Protein AF-A0A151S142-F1 (afdb_monomer)

Solvent-accessible surface area (backbone atoms only — not comparable to full-atom values): 4469 Å² total; per-residue (Å²): 138,80,85,79,80,78,70,80,80,50,68,72,67,74,70,62,50,71,67,59,51,51,52,52,50,52,55,55,60,68,46,47,61,62,53,47,55,54,49,49,54,52,48,53,53,50,53,52,52,50,50,52,52,45,69,74,68,58,72,88,79,88,83,59,96,85,67,88,129

Organism: Cajanus cajan (NCBI:txid3821)

Mean predicted aligned error: 9.85 Å

Secondary structure (DSSP, 8-state):
------PPPPHHHHT--HHHHHHHHHHHHHTHHHHHHHHHHHHHHHHHHHHHHHHHH-PPPP--TT---

Structure (mmCIF, N/CA/C/O backbone):
data_AF-A0A151S142-F1
#
_entry.id   AF-A0A151S142-F1
#
loop_
_atom_site.group_PDB
_atom_site.id
_atom_site.type_symbol
_atom_site.label_atom_id
_atom_site.label_alt_id
_atom_site.label_comp_id
_atom_site.label_asym_id
_atom_site.label_entity_id
_atom_site.label_seq_id
_atom_site.pdbx_PDB_ins_code
_atom_site.Cartn_x
_atom_site.Cartn_y
_atom_site.Cartn_z
_atom_site.occupancy
_atom_site.B_iso_or_equiv
_atom_site.auth_seq_id
_atom_site.auth_comp_id
_atom_site.auth_asym_id
_atom_site.auth_atom_id
_atom_site.pdbx_PDB_model_num
ATOM 1 N N . MET A 1 1 ? -38.231 -28.500 27.322 1.00 61.84 1 MET A N 1
ATOM 2 C CA . MET A 1 1 ? -37.552 -27.230 26.992 1.00 61.84 1 MET A CA 1
ATOM 3 C C . MET A 1 1 ? -36.107 -27.388 27.425 1.00 61.84 1 MET A C 1
ATOM 5 O O . MET A 1 1 ? -35.895 -27.673 28.594 1.00 61.84 1 MET A O 1
ATOM 9 N N . ILE A 1 2 ? -35.151 -27.346 26.496 1.00 60.59 2 ILE A N 1
ATOM 10 C CA . ILE A 1 2 ? -33.724 -27.543 26.798 1.00 60.59 2 ILE A CA 1
ATOM 11 C C . ILE A 1 2 ? -33.074 -26.155 26.812 1.00 60.59 2 ILE A C 1
ATOM 13 O O . ILE A 1 2 ? -33.254 -25.425 25.834 1.00 60.59 2 ILE A O 1
ATOM 17 N N . PRO A 1 3 ? -32.379 -25.754 27.888 1.00 70.38 3 PRO A N 1
ATOM 18 C CA . PRO A 1 3 ? -31.634 -24.507 27.888 1.00 70.38 3 PRO A CA 1
ATOM 19 C C . PRO A 1 3 ? -30.455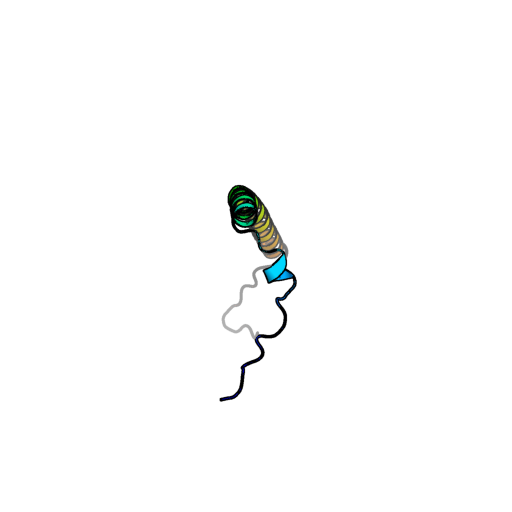 -24.650 26.922 1.00 70.38 3 PRO A C 1
ATOM 21 O O . PRO A 1 3 ? -29.677 -25.596 27.008 1.00 70.38 3 PRO A O 1
ATOM 24 N N . VAL A 1 4 ? -30.350 -23.733 25.964 1.00 74.81 4 VAL A N 1
ATOM 25 C CA . VAL A 1 4 ? -29.154 -23.618 25.129 1.00 74.81 4 VAL A CA 1
ATOM 26 C C . VAL A 1 4 ? -28.077 -22.977 25.991 1.00 74.81 4 VAL A C 1
ATOM 28 O O . VAL A 1 4 ? -28.223 -21.829 26.410 1.00 74.81 4 VAL A O 1
ATOM 31 N N . GLU A 1 5 ? -27.007 -23.717 26.264 1.00 66.56 5 GLU A N 1
ATOM 32 C CA . GLU A 1 5 ? -25.797 -23.149 26.846 1.00 66.56 5 GLU A CA 1
ATOM 33 C C . GLU A 1 5 ? -25.167 -22.221 25.806 1.00 66.56 5 GLU A C 1
ATOM 35 O O . GLU A 1 5 ? -24.599 -22.652 24.801 1.00 66.56 5 GLU A O 1
ATOM 40 N N . VAL A 1 6 ? -25.318 -20.915 26.010 1.00 69.31 6 VAL A N 1
ATOM 41 C CA . VAL A 1 6 ? -24.523 -19.931 25.281 1.00 69.31 6 VAL A CA 1
ATOM 42 C C . VAL A 1 6 ? -23.104 -20.082 25.819 1.00 69.31 6 VAL A C 1
ATOM 44 O O . VAL A 1 6 ? -22.844 -19.712 26.960 1.00 69.31 6 VAL A O 1
ATOM 47 N N . GLY A 1 7 ? -22.221 -20.708 25.035 1.00 71.00 7 GLY A N 1
ATOM 48 C CA . GLY A 1 7 ? -20.830 -20.942 25.426 1.00 71.00 7 GLY A CA 1
ATOM 49 C C . GLY A 1 7 ? -20.135 -19.664 25.906 1.00 71.00 7 GLY A C 1
ATOM 50 O O . GLY A 1 7 ? -20.525 -18.558 25.516 1.00 71.00 7 GLY A O 1
ATOM 51 N N . GLU A 1 8 ? -19.117 -19.826 26.757 1.00 77.00 8 GLU A N 1
ATOM 52 C CA . GLU A 1 8 ? -18.436 -18.712 27.423 1.00 77.00 8 GLU A CA 1
ATOM 53 C C . GLU A 1 8 ? -18.046 -17.585 26.458 1.00 77.00 8 GLU A C 1
ATOM 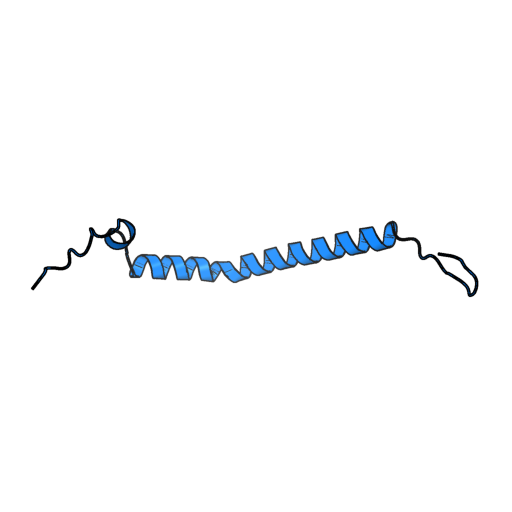55 O O . GLU A 1 8 ? -17.650 -17.804 25.305 1.00 77.00 8 GLU A O 1
ATOM 60 N N . THR A 1 9 ? -18.169 -16.343 26.934 1.00 84.00 9 THR A N 1
ATOM 61 C CA . THR A 1 9 ? -17.804 -15.170 26.144 1.00 84.00 9 THR A CA 1
ATOM 62 C C . THR A 1 9 ? -16.334 -15.265 25.761 1.00 84.00 9 THR A C 1
ATOM 64 O O . THR A 1 9 ? -15.456 -15.382 26.610 1.00 84.00 9 THR A O 1
ATOM 67 N N . SER A 1 10 ? -16.041 -15.213 24.460 1.00 87.69 10 SER A N 1
ATOM 68 C CA . SER A 1 10 ? -14.650 -15.223 24.018 1.00 87.69 10 SER A CA 1
ATOM 69 C C . SER A 1 10 ? -13.923 -13.986 24.537 1.00 87.69 10 SER A C 1
ATOM 71 O O . SER A 1 10 ? -14.517 -12.912 24.649 1.00 87.69 10 SER A O 1
ATOM 73 N N . HIS A 1 11 ? -12.619 -14.108 24.786 1.00 88.69 11 HIS A N 1
ATOM 74 C CA . HIS A 1 11 ? -11.790 -12.988 25.235 1.00 88.69 11 HIS A CA 1
ATOM 75 C C . HIS A 1 11 ? -11.948 -11.747 24.336 1.00 88.69 11 HIS A C 1
ATOM 77 O O . HIS A 1 11 ? -12.111 -10.63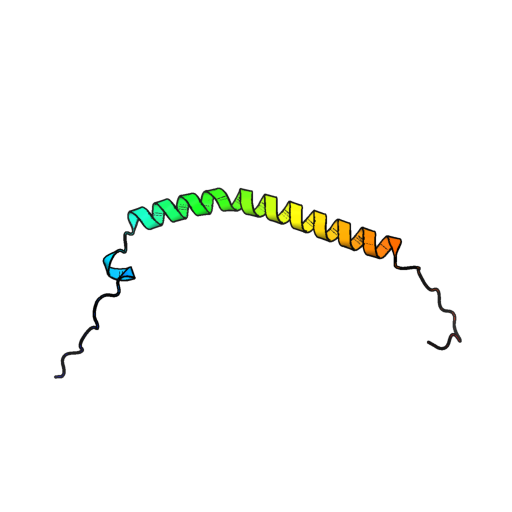6 24.827 1.00 88.69 11 HIS A O 1
ATOM 83 N N . ARG A 1 12 ? -12.051 -11.944 23.011 1.00 87.31 12 ARG A N 1
ATOM 84 C CA . ARG A 1 12 ? -12.333 -10.866 22.047 1.00 87.31 12 ARG A CA 1
ATOM 85 C C . ARG A 1 12 ? -13.628 -10.112 22.356 1.00 87.31 12 ARG A C 1
ATOM 87 O O . ARG A 1 12 ? -13.683 -8.912 22.147 1.00 87.31 12 ARG A O 1
ATOM 94 N N . ARG A 1 13 ? -14.678 -10.810 22.800 1.00 87.38 13 ARG A N 1
ATOM 95 C CA . ARG A 1 13 ? -15.956 -10.202 23.198 1.00 87.38 13 ARG A CA 1
ATOM 96 C C . ARG A 1 13 ? -15.857 -9.499 24.547 1.00 87.38 13 ARG A C 1
ATOM 98 O O . ARG A 1 13 ? -16.501 -8.477 24.720 1.00 87.38 13 ARG A O 1
ATOM 105 N N . GLN A 1 14 ? -15.071 -10.045 25.473 1.00 90.50 14 GLN A N 1
ATOM 106 C CA . GLN A 1 14 ? -14.869 -9.460 26.801 1.00 90.50 14 GLN A CA 1
ATOM 107 C C . GLN A 1 14 ? -14.089 -8.138 26.745 1.00 90.50 14 GLN A C 1
ATOM 109 O O . GLN A 1 14 ? -14.368 -7.243 27.531 1.00 90.50 14 GLN A O 1
ATOM 114 N N . VAL A 1 15 ? -13.140 -8.013 25.813 1.00 91.44 15 VAL A N 1
ATOM 115 C CA . VAL A 1 15 ? -12.250 -6.841 25.667 1.00 91.44 15 VAL A CA 1
ATOM 116 C C . VAL A 1 15 ? -12.702 -5.907 24.529 1.00 91.44 15 VAL A C 1
ATOM 118 O O . VAL A 1 15 ? -11.990 -4.990 24.140 1.00 91.44 15 VAL A O 1
ATOM 121 N N . PHE A 1 16 ? -13.879 -6.135 23.942 1.00 91.75 16 PHE A N 1
ATOM 122 C CA . PHE A 1 16 ? -14.344 -5.326 22.818 1.00 91.75 16 PHE A CA 1
ATOM 123 C C . PHE A 1 16 ? -14.725 -3.912 23.269 1.00 91.75 16 PHE A C 1
ATOM 125 O O . PHE A 1 16 ? -15.731 -3.734 23.953 1.00 91.75 16 PHE A O 1
ATOM 132 N N . ASP A 1 17 ? -13.957 -2.922 22.820 1.00 96.06 17 ASP A N 1
ATOM 133 C CA . ASP A 1 17 ? -14.250 -1.503 23.009 1.00 96.06 17 ASP A CA 1
ATOM 134 C C . ASP A 1 17 ? -14.559 -0.850 21.658 1.00 96.06 17 ASP A C 1
ATOM 136 O O . ASP A 1 17 ? -13.702 -0.736 20.783 1.00 96.06 17 ASP A O 1
ATOM 140 N N . THR A 1 18 ? -15.811 -0.446 21.452 1.00 94.69 18 THR A N 1
ATOM 141 C CA . THR A 1 18 ? -16.247 0.172 20.194 1.00 94.69 18 THR A CA 1
ATOM 142 C C . THR A 1 18 ? -15.623 1.533 19.940 1.00 94.69 18 THR A C 1
ATOM 144 O O . THR A 1 18 ? -15.370 1.860 18.782 1.00 94.69 18 THR A O 1
ATOM 147 N N . GLU A 1 19 ? -15.415 2.333 20.985 1.00 97.31 19 GLU A N 1
ATOM 148 C CA . GLU A 1 19 ? -14.913 3.698 20.836 1.00 97.31 19 GLU A CA 1
ATOM 149 C C . GLU A 1 19 ? -13.424 3.673 20.518 1.00 97.31 19 GLU A C 1
ATOM 151 O O . GLU A 1 19 ? -13.004 4.294 19.540 1.00 97.31 19 GLU A O 1
ATOM 156 N N . GLN A 1 20 ? -12.652 2.878 21.264 1.00 96.25 20 GLN A N 1
ATOM 157 C CA . GLN A 1 20 ? -11.224 2.708 21.000 1.00 96.25 20 GLN A CA 1
ATOM 158 C C . GLN A 1 20 ? -10.986 2.125 19.602 1.00 96.25 20 GLN A C 1
ATOM 160 O O . GLN A 1 20 ? -10.214 2.679 18.825 1.00 96.25 20 GLN A O 1
ATOM 165 N N . ASN A 1 21 ? -11.724 1.076 19.222 1.00 95.12 21 ASN A N 1
ATOM 166 C CA . ASN A 1 21 ? -11.592 0.474 17.892 1.00 95.12 21 ASN A CA 1
ATOM 167 C C . ASN A 1 21 ? -11.919 1.462 16.761 1.00 95.12 21 ASN A C 1
ATOM 169 O O . ASN A 1 21 ? -11.302 1.408 15.699 1.00 95.12 21 ASN A O 1
ATOM 173 N N . ALA A 1 22 ? -12.902 2.347 16.956 1.00 97.50 22 ALA A N 1
ATOM 174 C CA . ALA A 1 22 ? -13.248 3.359 15.962 1.00 97.50 22 ALA A CA 1
ATOM 175 C C . ALA A 1 22 ? -12.146 4.421 15.820 1.00 97.50 22 ALA A C 1
ATOM 177 O O . ALA A 1 22 ? -11.863 4.854 14.702 1.00 97.50 22 ALA A O 1
ATOM 178 N N . GLN A 1 23 ? -11.517 4.818 16.929 1.00 98.00 23 GLN A N 1
ATOM 179 C CA . GLN A 1 23 ? -10.382 5.745 16.926 1.00 98.00 23 GLN A CA 1
ATOM 180 C C . GLN A 1 23 ? -9.158 5.131 16.242 1.00 98.00 23 GLN A C 1
ATOM 182 O O . GLN A 1 23 ? -8.571 5.766 15.366 1.00 98.00 23 GLN A O 1
ATOM 187 N N . ASP A 1 24 ? -8.825 3.884 16.578 1.00 96.69 24 ASP A N 1
ATOM 188 C CA . ASP A 1 24 ? -7.704 3.156 15.978 1.00 96.69 24 ASP A CA 1
ATOM 189 C C . ASP A 1 24 ? -7.924 2.965 14.472 1.00 96.69 24 ASP A C 1
ATOM 191 O O . ASP A 1 24 ? -7.044 3.260 13.665 1.00 96.69 24 ASP A O 1
ATOM 195 N N . LEU A 1 25 ? -9.141 2.579 14.071 1.00 96.88 25 LEU A N 1
ATOM 196 C CA . LEU A 1 25 ? -9.499 2.454 12.659 1.00 96.88 25 LEU A CA 1
ATOM 197 C C . LEU A 1 25 ? -9.377 3.791 11.917 1.00 96.88 25 LEU A C 1
ATOM 199 O O . LEU A 1 25 ? -8.909 3.820 10.782 1.00 96.88 25 LEU A O 1
ATOM 203 N N . ALA A 1 26 ? -9.798 4.900 12.526 1.00 97.94 26 ALA A N 1
ATOM 204 C CA . ALA A 1 26 ? -9.652 6.217 11.914 1.00 97.94 26 ALA A CA 1
ATOM 205 C C . ALA A 1 26 ? -8.174 6.600 11.731 1.00 97.94 26 ALA A C 1
ATOM 207 O O . ALA A 1 26 ? -7.819 7.166 10.695 1.00 97.94 26 ALA A O 1
ATOM 208 N N . ALA A 1 27 ? -7.316 6.257 12.697 1.00 97.38 27 ALA A N 1
ATOM 209 C CA . 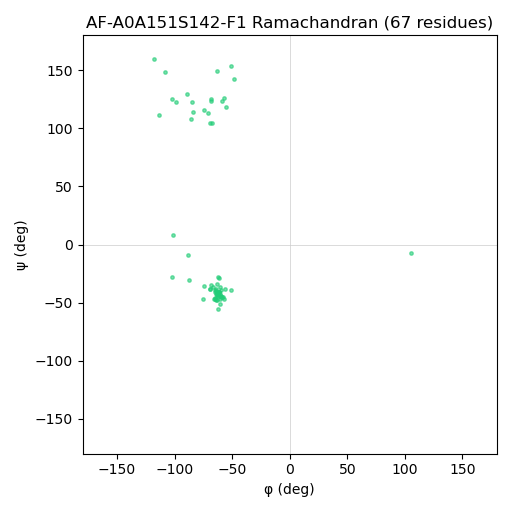ALA A 1 27 ? -5.876 6.472 12.602 1.00 97.38 27 ALA A CA 1
ATOM 210 C C . ALA A 1 27 ? -5.259 5.643 11.463 1.00 97.38 27 ALA A C 1
ATOM 212 O O . ALA A 1 27 ? -4.555 6.195 10.617 1.00 97.38 27 ALA A O 1
ATOM 213 N N . ASP A 1 28 ? -5.594 4.353 11.383 1.00 97.31 28 ASP A N 1
ATOM 214 C CA . ASP A 1 28 ? -5.135 3.459 10.316 1.00 97.31 28 ASP A CA 1
ATOM 215 C C . ASP A 1 28 ? -5.575 3.950 8.932 1.00 97.31 28 ASP A C 1
ATOM 217 O O . ASP A 1 28 ? -4.778 3.988 7.992 1.00 97.31 28 ASP A O 1
ATOM 221 N N . LEU A 1 29 ? -6.839 4.367 8.802 1.00 97.31 29 LEU A N 1
ATOM 222 C CA . LEU A 1 29 ? -7.380 4.901 7.552 1.00 97.31 29 LEU A CA 1
ATOM 223 C C . LEU A 1 29 ? -6.680 6.195 7.125 1.00 97.31 29 LEU A C 1
ATOM 225 O O . LEU A 1 29 ? -6.484 6.399 5.928 1.00 97.31 29 LEU A O 1
ATOM 229 N N . GLY A 1 30 ? -6.259 7.030 8.077 1.00 97.81 30 GLY A N 1
ATOM 230 C CA . GLY A 1 30 ? -5.470 8.231 7.799 1.00 97.81 30 GLY A CA 1
ATOM 231 C C . GLY A 1 30 ? -4.109 7.935 7.159 1.00 97.81 30 GLY A C 1
ATOM 232 O O . GLY A 1 30 ? -3.614 8.747 6.383 1.00 97.81 30 GLY A O 1
ATOM 233 N N . LEU A 1 31 ? -3.531 6.758 7.419 1.00 96.94 31 LEU A N 1
ATOM 234 C CA . LEU A 1 31 ? -2.231 6.339 6.876 1.00 96.94 31 LEU A CA 1
ATOM 235 C C . LEU A 1 31 ? -2.327 5.636 5.513 1.00 96.94 31 LEU A C 1
ATOM 237 O O . LEU A 1 31 ? -1.307 5.365 4.873 1.00 96.94 31 LEU A O 1
ATOM 241 N N . VAL A 1 32 ? -3.536 5.312 5.047 1.00 98.00 32 VAL A N 1
ATOM 242 C CA . VAL A 1 32 ? -3.737 4.518 3.824 1.00 98.00 32 VAL A CA 1
ATOM 243 C C . VAL A 1 32 ? -3.134 5.190 2.595 1.00 98.00 32 VAL A C 1
ATOM 245 O O . VAL A 1 32 ? -2.555 4.498 1.755 1.00 98.00 32 VAL A O 1
ATOM 248 N N . ASP A 1 33 ? -3.246 6.509 2.474 1.00 97.56 33 ASP A N 1
ATOM 249 C CA . ASP A 1 33 ? -2.739 7.217 1.299 1.00 97.56 33 ASP A CA 1
ATOM 25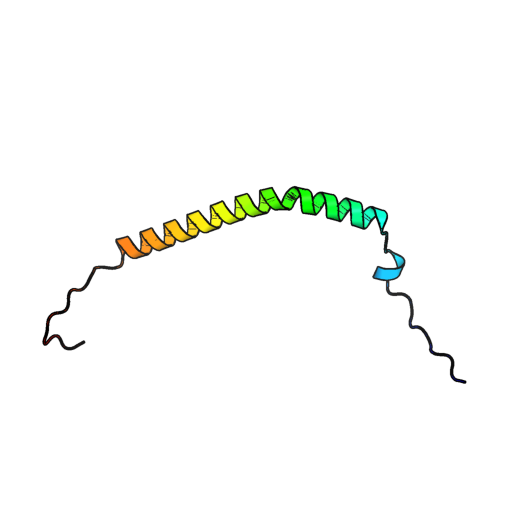0 C C . ASP A 1 33 ? -1.203 7.218 1.253 1.00 97.56 33 ASP A C 1
ATOM 252 O O . ASP A 1 33 ? -0.627 6.923 0.208 1.00 97.56 33 ASP A O 1
ATOM 256 N N . GLU A 1 34 ? -0.522 7.364 2.393 1.00 97.69 34 GLU A N 1
ATOM 257 C CA . GLU A 1 34 ? 0.942 7.230 2.471 1.00 97.69 34 GLU A CA 1
ATOM 258 C C . GLU A 1 34 ? 1.414 5.823 2.067 1.00 97.69 34 GLU A C 1
ATOM 260 O O . GLU A 1 34 ? 2.407 5.648 1.348 1.00 97.69 34 GLU A O 1
ATOM 265 N N . LEU A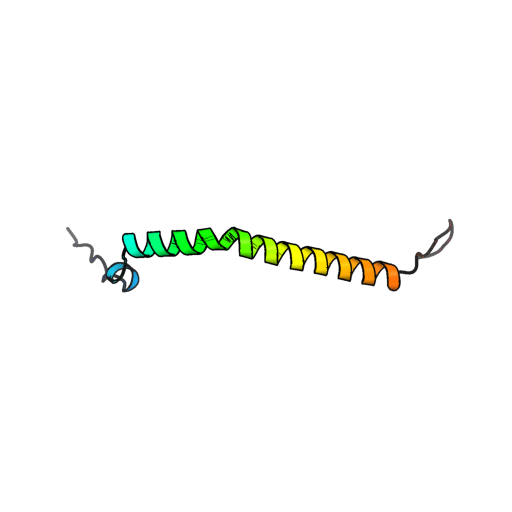 1 35 ? 0.686 4.792 2.511 1.00 98.25 35 LEU A N 1
ATOM 266 C CA . LEU A 1 35 ? 0.965 3.406 2.136 1.00 98.25 35 LEU A CA 1
ATOM 267 C C . LEU A 1 35 ? 0.752 3.175 0.638 1.00 98.25 35 LEU A C 1
ATOM 269 O O . LEU A 1 35 ? 1.543 2.460 0.012 1.00 98.25 35 LEU A O 1
ATOM 273 N N . ARG A 1 36 ? -0.287 3.782 0.054 1.00 98.31 36 ARG A N 1
ATOM 274 C CA . ARG A 1 36 ? -0.559 3.722 -1.388 1.00 98.31 36 ARG A CA 1
ATOM 275 C C . ARG A 1 36 ? 0.537 4.405 -2.188 1.00 98.31 36 ARG A C 1
ATOM 277 O O . ARG A 1 36 ? 1.033 3.794 -3.132 1.00 98.31 36 ARG A O 1
ATOM 284 N N . ASP A 1 37 ? 0.970 5.594 -1.792 1.00 98.44 37 ASP A N 1
ATOM 285 C CA . ASP A 1 37 ? 2.046 6.324 -2.468 1.00 98.44 37 ASP A CA 1
ATOM 286 C C . ASP A 1 37 ? 3.346 5.517 -2.455 1.00 98.44 37 ASP A C 1
ATOM 288 O O . ASP A 1 37 ? 4.000 5.317 -3.485 1.00 98.44 37 ASP A O 1
ATOM 292 N N . LYS A 1 38 ? 3.692 4.946 -1.298 1.00 98.31 38 LYS A N 1
ATOM 293 C CA . LYS A 1 38 ? 4.853 4.062 -1.175 1.00 98.31 38 LYS A CA 1
ATOM 294 C C . LYS A 1 38 ? 4.725 2.827 -2.071 1.00 98.31 38 LYS A C 1
ATOM 296 O O . LYS A 1 38 ? 5.700 2.435 -2.719 1.00 98.31 38 LYS A O 1
ATOM 301 N N . ALA A 1 39 ? 3.545 2.210 -2.122 1.00 98.44 39 ALA A N 1
ATOM 302 C CA . ALA A 1 39 ? 3.289 1.057 -2.979 1.00 98.44 39 ALA A CA 1
ATOM 303 C C . ALA A 1 39 ? 3.436 1.409 -4.468 1.00 98.44 39 ALA A C 1
ATOM 305 O O . ALA A 1 39 ? 4.093 0.662 -5.196 1.00 98.44 39 ALA A O 1
ATOM 306 N N . GLN A 1 40 ? 2.923 2.564 -4.902 1.00 98.62 40 GLN A N 1
ATOM 307 C CA . GLN A 1 40 ? 3.062 3.052 -6.278 1.00 98.62 40 GLN A CA 1
ATOM 308 C C . GLN A 1 40 ? 4.531 3.260 -6.661 1.00 98.62 40 GLN A C 1
ATOM 310 O O . GLN A 1 40 ? 4.966 2.797 -7.715 1.00 98.62 40 GLN A O 1
ATOM 315 N N . ILE A 1 41 ? 5.338 3.871 -5.787 1.00 98.44 41 ILE A N 1
ATOM 316 C CA . ILE A 1 41 ? 6.782 4.044 -6.027 1.00 98.44 41 ILE A CA 1
ATOM 317 C C . ILE A 1 41 ? 7.467 2.688 -6.241 1.00 98.44 41 ILE A C 1
ATOM 319 O O . ILE A 1 41 ? 8.266 2.519 -7.169 1.00 98.44 41 ILE A O 1
ATOM 323 N N . HIS A 1 42 ? 7.158 1.703 -5.395 1.00 98.44 42 HIS A N 1
ATOM 324 C CA . HIS A 1 42 ? 7.713 0.357 -5.527 1.00 98.44 42 HIS A CA 1
ATOM 325 C C . HIS A 1 42 ? 7.265 -0.339 -6.814 1.00 98.44 42 HIS A C 1
ATOM 327 O O . HIS A 1 42 ? 8.082 -0.997 -7.467 1.00 98.44 42 HIS A O 1
ATOM 333 N N . GLU A 1 43 ? 5.997 -0.194 -7.188 1.00 98.56 43 GLU A N 1
ATOM 334 C CA . GLU A 1 43 ? 5.445 -0.751 -8.418 1.00 98.56 43 GLU A CA 1
ATOM 335 C C . GLU A 1 43 ? 6.158 -0.180 -9.650 1.00 98.56 43 GLU A C 1
ATOM 337 O O . GLU A 1 43 ? 6.675 -0.942 -10.474 1.00 98.56 43 GLU A O 1
ATOM 342 N N . GLU A 1 44 ? 6.267 1.144 -9.745 1.00 98.56 44 GLU A N 1
ATOM 343 C CA . GLU A 1 44 ? 6.932 1.820 -10.860 1.00 98.56 44 GLU A CA 1
ATOM 344 C C . GLU A 1 44 ? 8.421 1.457 -10.939 1.00 98.56 44 GLU A C 1
ATOM 346 O O . GLU A 1 44 ? 8.946 1.147 -12.016 1.00 98.56 44 GLU A O 1
ATOM 351 N N . ALA A 1 45 ? 9.107 1.367 -9.796 1.00 98.50 45 ALA A N 1
ATOM 352 C CA . ALA A 1 45 ? 10.486 0.891 -9.749 1.00 98.50 45 ALA A CA 1
ATOM 353 C C . ALA A 1 45 ? 10.617 -0.559 -10.254 1.00 98.50 45 ALA A C 1
ATOM 355 O O . ALA A 1 45 ? 11.557 -0.886 -10.989 1.00 98.50 45 ALA A O 1
ATOM 356 N N . CYS A 1 46 ? 9.681 -1.441 -9.897 1.00 98.44 46 CYS A N 1
ATOM 357 C CA . CYS A 1 46 ? 9.643 -2.819 -10.383 1.00 98.44 46 CYS A CA 1
ATOM 358 C C . CYS A 1 46 ? 9.396 -2.890 -11.895 1.00 98.44 46 CYS A C 1
ATOM 360 O O . CYS A 1 46 ? 10.149 -3.583 -12.590 1.00 98.44 46 CYS A O 1
ATOM 362 N N . LYS A 1 47 ? 8.422 -2.137 -12.422 1.00 98.25 47 LYS A N 1
ATOM 363 C CA . LYS A 1 47 ? 8.148 -2.038 -13.867 1.00 98.25 47 LYS A CA 1
ATOM 364 C C . LYS A 1 47 ? 9.379 -1.561 -14.634 1.00 98.25 47 LYS A C 1
ATOM 366 O O . LYS A 1 47 ? 9.779 -2.186 -15.618 1.00 98.25 47 LYS A O 1
ATOM 371 N N . LEU A 1 48 ? 10.041 -0.512 -14.148 1.00 98.25 48 LEU A N 1
ATOM 372 C CA . LEU A 1 48 ? 11.246 0.036 -14.769 1.00 98.25 48 LEU A CA 1
ATOM 373 C C . LEU A 1 48 ? 12.419 -0.954 -14.748 1.00 98.25 48 LEU A C 1
ATOM 375 O O . LEU A 1 48 ? 13.165 -1.075 -15.720 1.00 98.25 48 LEU A O 1
ATOM 379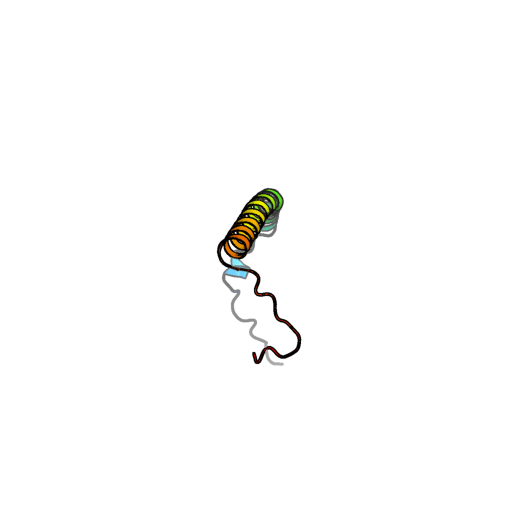 N N . ARG A 1 49 ? 12.600 -1.697 -13.652 1.00 97.44 49 ARG A N 1
ATOM 380 C CA . ARG A 1 49 ? 13.620 -2.756 -13.578 1.00 97.44 49 ARG A CA 1
ATOM 381 C C . ARG A 1 49 ? 13.332 -3.881 -14.568 1.00 97.44 49 ARG A C 1
ATOM 383 O O . ARG A 1 49 ? 14.261 -4.360 -15.223 1.00 97.44 49 ARG A O 1
ATOM 390 N N . ALA A 1 50 ? 12.071 -4.291 -14.689 1.00 96.88 50 ALA A N 1
ATOM 391 C CA . ALA A 1 50 ? 11.652 -5.319 -15.634 1.00 96.88 50 ALA A CA 1
ATOM 392 C C . ALA A 1 50 ? 11.890 -4.878 -17.086 1.00 96.88 50 ALA A C 1
ATOM 394 O O . ALA A 1 50 ? 12.523 -5.617 -17.844 1.00 96.88 50 ALA A O 1
ATOM 395 N N . SER A 1 51 ? 11.486 -3.657 -17.451 1.00 96.00 51 SER A N 1
ATOM 396 C CA . SER A 1 51 ? 11.678 -3.121 -18.806 1.00 96.00 51 SER A CA 1
ATOM 397 C C . SER A 1 51 ? 13.157 -2.990 -19.165 1.00 96.00 51 SER A C 1
ATOM 399 O O . SER A 1 51 ? 13.578 -3.448 -20.226 1.00 96.00 51 SER A O 1
ATOM 401 N N . ARG A 1 52 ? 13.992 -2.477 -18.252 1.00 95.44 52 ARG A N 1
ATOM 402 C CA . ARG A 1 52 ? 15.453 -2.420 -18.440 1.00 95.44 52 ARG A CA 1
ATOM 403 C C . ARG A 1 52 ? 16.051 -3.806 -18.662 1.00 95.44 52 ARG A C 1
ATOM 405 O O . ARG A 1 52 ? 16.873 -3.986 -19.561 1.00 95.44 52 ARG A O 1
ATOM 412 N N . ARG A 1 53 ? 15.647 -4.802 -17.866 1.00 94.56 53 ARG A N 1
ATOM 413 C CA . ARG A 1 53 ? 16.130 -6.183 -18.017 1.00 94.56 53 ARG A CA 1
ATOM 414 C C . ARG A 1 53 ? 15.724 -6.771 -19.365 1.00 94.56 53 ARG A C 1
ATOM 416 O O . ARG A 1 53 ? 16.550 -7.421 -19.997 1.00 94.56 53 ARG A O 1
ATOM 423 N N . TYR A 1 54 ? 14.487 -6.542 -19.793 1.00 92.06 54 TYR A N 1
ATOM 424 C CA . TYR A 1 54 ? 14.001 -6.997 -21.090 1.00 92.06 54 TYR A CA 1
ATOM 425 C C . TYR A 1 54 ? 14.794 -6.340 -22.226 1.00 92.06 54 TYR A C 1
ATOM 427 O O . TYR A 1 54 ? 15.450 -7.039 -22.991 1.00 92.06 54 TYR A O 1
ATOM 435 N N . ASN A 1 55 ? 14.850 -5.008 -22.254 1.00 90.69 55 ASN A N 1
ATOM 436 C CA . ASN A 1 55 ? 15.498 -4.239 -23.321 1.00 90.69 55 ASN A CA 1
ATOM 437 C C . ASN A 1 55 ? 17.003 -4.521 -23.458 1.00 90.69 55 ASN A C 1
ATOM 439 O O . ASN A 1 55 ? 17.554 -4.393 -24.544 1.00 90.69 55 ASN A O 1
ATOM 443 N N . THR A 1 56 ? 17.682 -4.900 -22.371 1.00 89.12 56 THR A N 1
ATOM 444 C CA . THR A 1 56 ? 19.124 -5.209 -22.403 1.00 89.12 56 THR A CA 1
ATOM 445 C C . THR A 1 56 ? 19.433 -6.662 -22.752 1.00 89.12 56 THR A C 1
ATOM 447 O O . THR A 1 56 ? 20.492 -6.939 -23.313 1.00 89.12 56 THR A O 1
ATOM 450 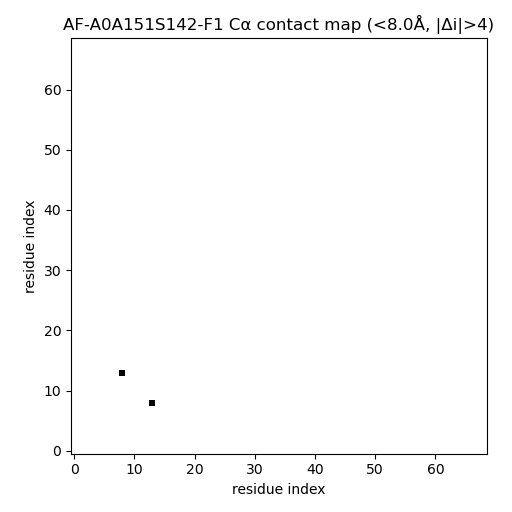N N . ARG A 1 57 ? 18.553 -7.609 -22.402 1.00 87.69 57 ARG A N 1
ATOM 451 C CA . ARG A 1 57 ? 18.825 -9.051 -22.552 1.00 87.69 57 ARG A CA 1
ATOM 452 C C . ARG A 1 57 ? 18.133 -9.677 -23.751 1.00 87.69 57 ARG A C 1
ATOM 454 O O . ARG A 1 57 ? 18.630 -10.669 -24.280 1.00 87.69 57 ARG A O 1
ATOM 461 N N . VAL A 1 58 ? 17.002 -9.126 -24.176 1.00 85.88 58 VAL A N 1
ATOM 462 C CA . VAL A 1 58 ? 16.258 -9.631 -25.326 1.00 85.88 58 VAL A CA 1
ATOM 463 C C . VAL A 1 58 ? 16.835 -9.007 -26.584 1.00 85.88 58 VAL A C 1
ATOM 465 O O . VAL A 1 58 ? 16.655 -7.825 -26.857 1.00 85.88 58 VAL A O 1
ATOM 468 N N . ARG A 1 59 ? 17.549 -9.822 -27.360 1.00 79.44 59 ARG A N 1
ATOM 469 C CA . ARG A 1 59 ? 17.934 -9.462 -28.724 1.00 79.44 59 ARG A CA 1
ATOM 470 C C . ARG A 1 59 ? 16.780 -9.827 -29.658 1.00 79.44 59 ARG A C 1
ATOM 472 O O . ARG A 1 59 ? 16.409 -11.003 -29.675 1.00 79.44 59 ARG A O 1
ATOM 479 N N . PRO A 1 60 ? 16.223 -8.877 -30.428 1.00 76.62 60 PRO A N 1
ATOM 480 C CA . PRO A 1 60 ? 15.213 -9.194 -31.428 1.00 76.62 60 PRO A CA 1
ATOM 481 C C . PRO A 1 60 ? 15.781 -10.219 -32.411 1.00 76.62 60 PRO A C 1
ATOM 483 O O . PRO A 1 60 ? 16.856 -10.006 -32.974 1.00 76.62 60 PRO A O 1
ATOM 486 N N . ARG A 1 61 ? 15.079 -11.338 -32.601 1.00 80.06 61 ARG A N 1
ATOM 487 C CA . ARG A 1 61 ? 15.355 -12.263 -33.702 1.00 80.06 61 ARG A CA 1
ATOM 488 C C . ARG A 1 61 ? 14.365 -11.961 -34.813 1.00 80.06 61 ARG A C 1
ATOM 490 O O . ARG A 1 61 ? 13.160 -11.976 -34.577 1.00 80.06 61 ARG A O 1
ATOM 497 N N . SER A 1 62 ? 14.873 -11.647 -35.996 1.00 82.94 62 SER A N 1
ATOM 498 C CA . SER A 1 62 ? 14.062 -11.590 -37.205 1.00 82.94 62 SER A CA 1
ATOM 499 C C . SER A 1 62 ? 14.048 -12.973 -37.844 1.00 82.94 62 SER A C 1
ATOM 501 O O . SER A 1 62 ? 15.104 -13.569 -38.036 1.00 82.94 62 SER A O 1
ATOM 503 N N . PHE A 1 63 ? 12.852 -13.463 -38.156 1.00 84.94 63 PHE A N 1
ATOM 504 C CA . PHE A 1 63 ? 12.655 -14.690 -38.920 1.00 84.94 63 PHE A CA 1
ATOM 505 C C . PHE A 1 63 ? 12.152 -14.345 -40.320 1.00 84.94 63 PHE A C 1
ATOM 507 O O . PHE A 1 63 ? 11.458 -13.340 -40.510 1.00 84.94 63 PHE A O 1
ATOM 514 N N . ARG A 1 64 ? 12.515 -15.159 -41.305 1.00 89.94 64 ARG A N 1
ATOM 515 C CA . ARG A 1 64 ? 12.083 -15.045 -42.701 1.00 89.94 64 ARG A CA 1
ATOM 516 C C . ARG A 1 64 ? 11.291 -16.282 -43.109 1.00 89.94 64 ARG A C 1
ATOM 518 O O . ARG A 1 64 ? 11.390 -17.338 -42.492 1.00 89.94 64 ARG A O 1
ATOM 525 N N . THR A 1 65 ? 10.498 -16.150 -44.171 1.00 88.69 65 THR A N 1
ATOM 526 C CA . THR A 1 65 ? 9.766 -17.276 -44.761 1.00 88.69 65 THR A CA 1
ATOM 527 C C . THR A 1 65 ? 10.743 -18.401 -45.112 1.00 88.69 65 THR A C 1
ATOM 529 O O . THR A 1 65 ? 11.643 -18.189 -45.923 1.00 88.69 65 THR A O 1
ATOM 532 N N . GLY A 1 66 ? 10.566 -19.575 -44.498 1.00 89.50 66 GLY A N 1
ATOM 533 C CA . GLY A 1 66 ? 11.453 -20.735 -44.653 1.00 89.50 66 GLY A CA 1
ATOM 534 C C . GLY A 1 66 ? 12.375 -21.018 -43.460 1.00 89.50 66 GLY A C 1
ATOM 535 O O . GLY A 1 66 ? 13.002 -22.075 -43.447 1.00 89.50 66 GLY A O 1
ATOM 536 N N . ASP A 1 67 ? 12.434 -20.141 -42.452 1.00 88.25 67 ASP A N 1
ATOM 537 C CA . ASP A 1 67 ? 13.144 -20.443 -41.205 1.00 88.25 67 ASP A CA 1
ATOM 538 C C . ASP A 1 67 ? 12.404 -21.547 -40.431 1.00 88.25 67 ASP A C 1
ATOM 540 O O . ASP A 1 67 ? 11.222 -21.415 -40.110 1.00 88.25 67 ASP A O 1
ATOM 544 N N . LEU A 1 68 ? 13.106 -22.641 -40.123 1.00 78.25 68 LEU A N 1
ATOM 545 C CA . LEU A 1 68 ? 12.615 -23.690 -39.229 1.00 78.25 6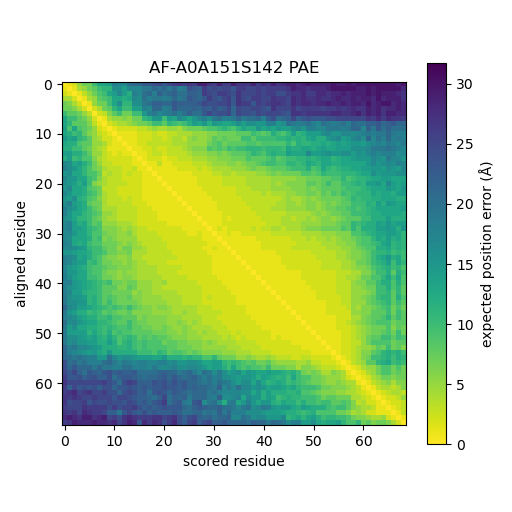8 LEU A CA 1
ATOM 546 C C . LEU A 1 68 ? 12.910 -23.277 -37.781 1.00 78.25 68 LEU A C 1
ATOM 548 O O . LEU A 1 68 ? 14.074 -23.152 -37.395 1.00 78.25 68 LEU A O 1
ATOM 552 N N . VAL A 1 69 ? 11.847 -23.037 -37.012 1.00 79.00 69 VAL A N 1
ATOM 553 C CA . VAL A 1 69 ? 11.863 -22.746 -35.566 1.00 79.00 69 VAL A CA 1
ATOM 554 C C . VAL A 1 69 ? 11.631 -23.996 -34.737 1.00 79.00 69 VAL A C 1
ATOM 556 O O . VAL A 1 69 ? 10.781 -24.818 -35.143 1.00 79.00 69 VAL A O 1
#

Foldseek 3Di:
DDDDPPPDDDPCRVPDDPVVVVVVVVVVVVCVVVVVVVVVVVVVVVVVVVVVCCVVPDDDDDDDPPDDD

Sequence (69 aa):
MIPVEVGETSHRRQVFDTEQNAQDLAADLGLVDELRDKAQIHEEACKLRASRRYNTRVRPRSFRTGDLV

Radius of gyration: 28.71 Å; Cα contacts (8 Å, |Δi|>4): 1; chains: 1; bounding box: 57×36×73 Å

pLDDT: mean 90.26, std 9.84, range [60.59, 98.62]